Protein AF-A0AAD3E1B2-F1 (afdb_monomer_lite)

Organism: NCBI:txid47775

Foldseek 3Di:
DCAAPQPRDCPPVVQKDAACADPLGGGRHIHGQVSDVVRHPDDDPDGDHDPVRVVLVQLLFFPAFLAKDFAQDDPPDDDDDDPDPPDGTWMWTFTDGHPDFSLPTDTHTPVSLVVSCVVRVVSVVRVVVVVVVCVVVVPPVVVCVVVVCDDSNHGVVSNDDDD

Secondary structure (DSSP, 8-state):
--SBTTT----SGGGEEE---BTTB----EEETTTSSSPPSSPPSS----HHHHHHHHGGGEEEEEEEEEEPP---S------SPPPPPEEEEEEEETTS-GGG-EEEEHHHHHHHHTT-THHHHHHHHHHHHHTTTTTHHHHHHHTTSEETTEEGGGGS---

Radius of gyration: 20.24 Å; chains: 1; bounding box: 44×51×51 Å

Sequence (163 aa):
DTHCKLCASDEDAQKLLCCDGLPLFGCTAVYHMYCLDPPLSRLPPGDWFCPECAHRFKYQDIERVLDYRDVPADEGGSGREGEDAGPPPRREYYVKWKGESYLHCSWEPEEEMGKMHKMFPAIKAKIQRFWKLREGRQAEEREAEEAGEYIHGVHSSWLEVER

Structure (mmCIF, N/CA/C/O backbone):
data_AF-A0AAD3E1B2-F1
#
_entry.id   AF-A0AAD3E1B2-F1
#
loop_
_atom_site.group_PDB
_atom_site.id
_atom_site.type_symbol
_atom_site.label_atom_id
_atom_site.label_alt_id
_atom_site.label_comp_id
_atom_site.label_asym_id
_atom_site.label_entity_id
_atom_site.label_seq_id
_atom_site.pdbx_PDB_ins_code
_atom_site.Cartn_x
_atom_site.Cartn_y
_atom_site.Cartn_z
_atom_site.occupancy
_atom_site.B_iso_or_equiv
_atom_site.auth_seq_id
_atom_site.auth_comp_id
_atom_site.auth_asym_id
_atom_site.auth_atom_id
_atom_site.pdbx_PDB_model_num
ATOM 1 N N . ASP A 1 1 ? -13.379 11.964 13.829 1.00 60.38 1 ASP A N 1
ATOM 2 C CA . ASP A 1 1 ? -14.455 11.226 13.160 1.00 60.38 1 ASP A CA 1
ATOM 3 C C . ASP A 1 1 ? -14.497 9.853 13.802 1.00 60.38 1 ASP A C 1
ATOM 5 O O . ASP A 1 1 ? -13.471 9.188 13.810 1.00 60.38 1 ASP A O 1
ATOM 9 N N . THR A 1 2 ? -15.587 9.525 14.488 1.00 81.19 2 THR A N 1
ATOM 10 C CA . THR A 1 2 ? -15.752 8.281 15.267 1.00 81.19 2 THR A CA 1
ATOM 11 C C . THR A 1 2 ? -16.656 7.276 14.560 1.00 81.19 2 THR A C 1
ATOM 13 O O . THR A 1 2 ? -16.965 6.232 15.122 1.00 81.19 2 THR A O 1
ATOM 16 N N . HIS A 1 3 ? -17.080 7.583 13.334 1.00 93.06 3 HIS A N 1
ATOM 17 C CA . HIS A 1 3 ? -17.951 6.725 12.547 1.00 93.06 3 HIS A CA 1
ATOM 18 C C . HIS A 1 3 ? -17.142 5.639 11.847 1.00 93.06 3 HIS A C 1
ATOM 20 O O . HIS A 1 3 ? -16.021 5.862 11.375 1.00 93.06 3 HIS A O 1
ATOM 26 N N . CYS A 1 4 ? -17.739 4.459 11.740 1.00 94.44 4 CYS A N 1
ATOM 27 C CA . CYS A 1 4 ? -17.176 3.363 10.977 1.00 94.44 4 CYS A CA 1
ATOM 28 C C . CYS A 1 4 ? -17.014 3.754 9.501 1.00 94.44 4 CYS A C 1
ATOM 30 O O . CYS A 1 4 ? -17.962 4.195 8.855 1.00 94.44 4 CYS A O 1
ATOM 32 N N . LYS A 1 5 ? -15.827 3.530 8.931 1.00 93.94 5 LYS A N 1
ATOM 33 C CA . LYS A 1 5 ? -15.511 3.850 7.530 1.00 93.94 5 LYS A CA 1
ATOM 34 C C . LYS A 1 5 ? -16.332 3.075 6.499 1.00 93.94 5 LYS A C 1
ATOM 36 O O . LYS A 1 5 ? -16.398 3.512 5.357 1.00 93.94 5 LYS A O 1
ATOM 41 N N . LEU A 1 6 ? -16.932 1.948 6.884 1.00 93.81 6 LEU A N 1
ATOM 42 C CA . LEU A 1 6 ? -17.661 1.070 5.964 1.00 93.81 6 LEU A CA 1
ATOM 43 C C . LEU A 1 6 ? -19.174 1.304 5.985 1.00 93.81 6 LEU A C 1
ATOM 45 O O . LEU A 1 6 ? -19.789 1.347 4.926 1.00 93.81 6 LEU A O 1
ATOM 49 N N . CYS A 1 7 ? -19.778 1.480 7.164 1.00 94.88 7 CYS A N 1
ATOM 50 C CA . CYS A 1 7 ? -21.226 1.699 7.289 1.00 94.88 7 CYS A CA 1
ATOM 51 C C . CYS A 1 7 ? -21.610 3.149 7.620 1.00 94.88 7 CYS A C 1
ATOM 53 O O . CYS A 1 7 ? -22.796 3.457 7.678 1.00 94.88 7 CYS A O 1
ATOM 55 N N . ALA A 1 8 ? -20.627 4.027 7.853 1.00 93.44 8 ALA A N 1
ATOM 56 C CA . ALA A 1 8 ? -20.802 5.428 8.248 1.00 93.44 8 ALA A CA 1
ATOM 57 C C . ALA A 1 8 ? -21.616 5.653 9.542 1.00 93.44 8 ALA A C 1
ATOM 59 O O . ALA A 1 8 ? -22.010 6.780 9.826 1.00 93.44 8 ALA A O 1
ATOM 60 N N . SER A 1 9 ? -21.834 4.603 10.341 1.00 92.44 9 SER A N 1
ATOM 61 C CA . SER A 1 9 ? -22.539 4.652 11.628 1.00 92.44 9 SER A CA 1
ATOM 62 C C . SER A 1 9 ? -21.557 4.669 12.806 1.00 92.44 9 SER A C 1
ATOM 64 O O . SER A 1 9 ? -20.450 4.128 12.713 1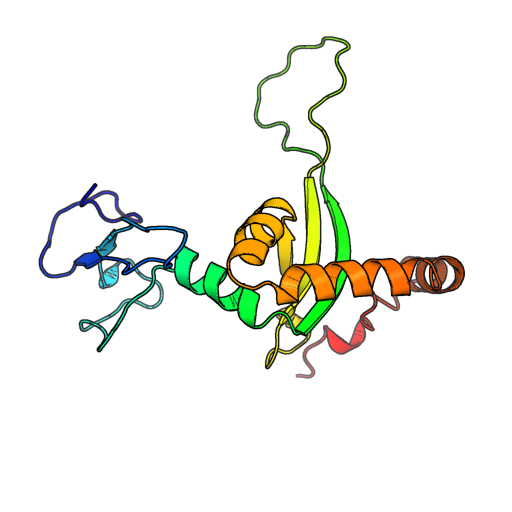.00 92.44 9 SER A O 1
ATOM 66 N N . ASP A 1 10 ? -21.963 5.282 13.915 1.00 90.19 10 ASP A N 1
ATOM 67 C CA . ASP A 1 10 ? -21.292 5.271 15.222 1.00 90.19 10 ASP A CA 1
ATOM 68 C C . ASP A 1 10 ? -22.043 4.430 16.277 1.00 90.19 10 ASP A C 1
ATOM 70 O O . ASP A 1 10 ? -21.639 4.383 17.442 1.00 90.19 10 ASP A O 1
ATOM 74 N N . GLU A 1 11 ? -23.106 3.722 15.874 1.00 91.50 11 GLU A N 1
ATOM 75 C CA . GLU A 1 11 ? -23.815 2.761 16.728 1.00 91.50 11 GLU A CA 1
ATOM 76 C C . GLU A 1 11 ? -22.867 1.658 17.226 1.00 91.50 11 GLU A C 1
ATOM 78 O O . GLU A 1 11 ? -21.852 1.376 16.601 1.00 91.50 11 GLU A O 1
ATOM 83 N N . ASP A 1 12 ? -23.174 0.983 18.340 1.00 91.00 12 ASP A N 1
ATOM 84 C CA . ASP A 1 12 ? -22.324 -0.101 18.866 1.00 91.00 12 ASP A CA 1
ATOM 85 C C . ASP A 1 12 ? -20.852 0.319 19.096 1.00 91.00 12 ASP A C 1
ATOM 87 O O . ASP A 1 12 ? -19.915 -0.427 18.797 1.00 91.00 12 ASP A O 1
ATOM 91 N N . ALA A 1 13 ? -20.636 1.509 19.669 1.00 88.81 13 ALA A N 1
ATOM 92 C CA . ALA A 1 13 ? -19.310 2.089 19.904 1.00 88.81 13 ALA A CA 1
ATOM 93 C C . ALA A 1 13 ? -18.322 1.151 20.631 1.00 88.81 13 ALA A C 1
ATOM 95 O O . ALA A 1 13 ? -17.119 1.192 20.387 1.00 88.81 13 ALA A O 1
ATOM 96 N N . GLN A 1 14 ? -18.818 0.249 21.481 1.00 88.50 14 GLN A N 1
ATOM 97 C CA . GLN A 1 14 ? -18.024 -0.777 22.169 1.00 88.50 14 GLN A CA 1
ATOM 98 C C . GLN A 1 14 ? -17.420 -1.849 21.240 1.00 88.50 14 GLN A C 1
ATOM 100 O O . GLN A 1 14 ? -16.555 -2.609 21.670 1.00 88.50 14 GLN A O 1
ATOM 105 N N . LYS A 1 15 ? -17.886 -1.944 19.989 1.00 90.62 15 LYS A N 1
ATOM 106 C CA . LYS A 1 15 ? -17.381 -2.851 18.942 1.00 90.62 15 LYS A CA 1
ATOM 107 C C . LYS A 1 15 ? -16.608 -2.105 17.848 1.00 90.62 15 LYS A C 1
ATOM 109 O O . LYS A 1 15 ? -16.389 -2.664 16.770 1.00 90.62 15 LYS A O 1
ATOM 114 N N . LEU A 1 16 ? -16.242 -0.847 18.087 1.00 92.25 16 LEU A N 1
ATOM 115 C CA . LEU A 1 16 ? -15.402 -0.075 17.181 1.00 92.25 16 LEU A CA 1
ATOM 116 C C . LEU A 1 16 ? -13.921 -0.372 17.426 1.00 92.25 16 LEU A C 1
ATOM 118 O O . LEU A 1 16 ? -13.457 -0.472 18.559 1.00 92.25 16 LEU A O 1
ATOM 122 N N . LEU A 1 17 ? -13.184 -0.486 16.328 1.00 93.00 17 LEU A N 1
ATOM 123 C CA . LEU A 1 17 ? -11.737 -0.581 16.267 1.00 93.00 17 LEU A CA 1
ATOM 124 C C . LEU A 1 17 ? -11.182 0.721 15.717 1.00 93.00 17 LEU A C 1
ATOM 126 O O . LEU A 1 17 ? -11.563 1.155 14.628 1.00 93.00 17 LEU A O 1
ATOM 130 N N . CYS A 1 18 ? -10.260 1.312 16.465 1.00 93.38 18 CYS A N 1
ATOM 131 C CA . CYS A 1 18 ? -9.477 2.454 16.027 1.00 93.38 18 CYS A CA 1
ATOM 132 C C . CYS A 1 18 ? -8.158 1.947 15.458 1.00 93.38 18 CYS A C 1
ATOM 134 O O . CYS A 1 18 ? -7.495 1.123 16.078 1.00 93.38 18 CYS A O 1
ATOM 136 N N . CYS A 1 19 ? -7.779 2.439 14.284 1.00 94.12 19 CYS A N 1
ATOM 137 C CA . CYS A 1 19 ? -6.466 2.159 13.726 1.00 94.12 19 CYS A CA 1
ATOM 138 C C . CYS A 1 19 ? -5.385 2.885 14.534 1.00 94.12 19 CYS A C 1
ATOM 140 O O . CYS A 1 19 ? -5.460 4.103 14.678 1.00 94.12 19 CYS A O 1
ATOM 142 N N . ASP A 1 20 ? -4.339 2.175 14.956 1.00 91.75 20 ASP A N 1
ATOM 143 C CA . ASP A 1 20 ? -3.192 2.783 15.654 1.00 91.75 20 ASP A CA 1
ATOM 144 C C . ASP A 1 20 ? -2.330 3.656 14.723 1.00 91.75 20 ASP A C 1
ATOM 146 O O . ASP A 1 20 ? -1.587 4.539 15.150 1.00 91.75 20 ASP A O 1
ATOM 150 N N . GLY A 1 21 ? -2.500 3.468 13.412 1.00 88.69 21 GLY A N 1
ATOM 151 C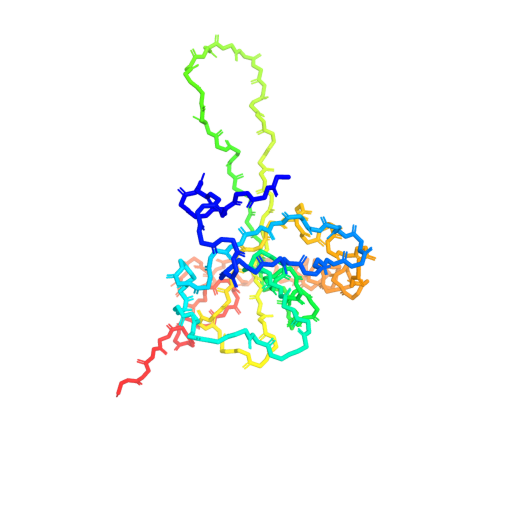 CA . GLY A 1 21 ? -1.898 4.297 12.374 1.00 88.69 21 GLY A CA 1
ATOM 152 C C . GLY A 1 21 ? -0.409 4.032 12.182 1.00 88.69 21 GLY A C 1
ATOM 153 O O . GLY A 1 21 ? 0.188 3.176 12.825 1.00 88.69 21 GLY A O 1
ATOM 154 N N . LEU A 1 22 ? 0.204 4.744 11.235 1.00 86.75 22 LEU A N 1
ATOM 155 C CA . LEU A 1 22 ? 1.643 4.641 10.999 1.00 86.75 22 LEU A CA 1
ATOM 156 C C . LEU A 1 22 ? 2.365 5.816 11.661 1.00 86.75 22 LEU A C 1
ATOM 158 O O . LEU A 1 22 ? 1.839 6.930 11.626 1.00 86.75 22 LEU A O 1
ATOM 162 N N . PRO A 1 23 ? 3.614 5.653 12.134 1.00 81.88 23 PRO A N 1
ATOM 163 C CA . PRO A 1 23 ? 4.351 6.733 12.798 1.00 81.88 23 PRO A CA 1
ATOM 164 C C . PRO A 1 23 ? 4.479 8.033 11.984 1.00 81.88 23 PRO A C 1
ATOM 166 O O . PRO A 1 23 ? 4.563 9.113 12.558 1.00 81.88 23 PRO A O 1
ATOM 169 N N . LEU A 1 24 ? 4.485 7.946 10.646 1.00 81.94 24 LEU A N 1
ATOM 170 C CA . LEU A 1 24 ? 4.554 9.113 9.746 1.00 81.94 24 LEU A CA 1
ATOM 171 C C . LEU A 1 24 ? 3.211 9.478 9.101 1.00 81.94 24 LEU A C 1
ATOM 173 O O . LEU A 1 24 ? 3.113 10.502 8.429 1.00 81.94 24 LEU A O 1
ATOM 177 N N . PHE A 1 25 ? 2.196 8.633 9.261 1.00 79.00 25 PHE A N 1
ATOM 178 C CA . PHE A 1 25 ? 0.869 8.830 8.697 1.00 79.00 25 PHE A CA 1
ATOM 179 C C . PHE A 1 25 ? -0.135 8.433 9.773 1.00 79.00 25 PHE A C 1
ATOM 181 O O . PHE A 1 25 ? -0.589 7.287 9.832 1.00 79.00 25 PHE A O 1
ATOM 188 N N . GLY A 1 26 ? -0.417 9.381 10.671 1.00 84.69 26 GLY A N 1
ATOM 189 C CA . GLY A 1 26 ? -1.458 9.206 11.673 1.00 84.69 26 GLY A CA 1
ATOM 190 C C . GLY A 1 26 ? -2.754 8.799 10.978 1.00 84.69 26 GLY A C 1
ATOM 191 O O . GLY A 1 26 ? -3.133 9.388 9.965 1.00 84.69 26 GLY A O 1
ATOM 192 N N . CYS A 1 27 ? -3.402 7.759 11.489 1.00 91.44 27 CYS A N 1
ATOM 193 C CA . CYS A 1 27 ? -4.659 7.271 10.950 1.00 91.44 27 CYS A CA 1
ATOM 194 C C . CYS A 1 27 ? -5.720 7.420 12.027 1.00 91.44 27 CYS A C 1
ATOM 196 O O . CYS A 1 27 ? -5.523 7.009 13.161 1.00 91.44 27 CYS A O 1
ATOM 198 N N . THR A 1 28 ? -6.839 8.032 11.667 1.00 91.31 28 THR A N 1
ATOM 199 C CA . THR A 1 28 ? -8.001 8.194 12.549 1.00 91.31 28 THR A CA 1
ATOM 200 C C . THR A 1 28 ? -9.156 7.317 12.087 1.00 91.31 28 THR A C 1
ATOM 202 O O . THR A 1 28 ? -10.307 7.566 12.433 1.00 91.31 28 THR A O 1
ATOM 205 N N . ALA A 1 29 ? -8.866 6.324 11.242 1.00 93.38 29 ALA A N 1
ATOM 206 C CA . ALA A 1 29 ? -9.883 5.459 10.691 1.00 93.38 29 ALA A CA 1
ATOM 207 C C . ALA A 1 29 ? -10.435 4.531 11.775 1.00 93.38 29 ALA A C 1
ATOM 209 O O . ALA A 1 29 ? -9.686 3.931 12.551 1.00 93.38 29 ALA A O 1
ATOM 210 N N . VAL A 1 30 ? -11.757 4.421 11.781 1.00 94.38 30 VAL A N 1
ATOM 211 C CA . VAL A 1 30 ? -12.525 3.642 12.741 1.00 94.38 30 VAL A CA 1
ATOM 212 C C . VAL A 1 30 ? -13.383 2.646 11.969 1.00 94.38 30 VAL A C 1
ATOM 214 O O . VAL A 1 30 ? -13.893 2.968 10.896 1.00 94.38 30 VAL A O 1
ATOM 217 N N . TYR A 1 31 ? -13.512 1.426 12.480 1.00 95.38 31 TYR A N 1
ATOM 218 C CA . TYR A 1 31 ? -14.256 0.344 11.838 1.00 95.38 31 TYR A CA 1
ATOM 219 C C . TYR A 1 31 ? -15.030 -0.452 12.879 1.00 95.38 31 TYR A C 1
ATOM 221 O O . TYR A 1 31 ? -14.493 -0.760 13.937 1.00 95.38 31 TYR A O 1
ATOM 229 N N . HIS A 1 32 ? -16.257 -0.872 12.579 1.00 95.56 32 HIS A N 1
ATOM 230 C CA . HIS A 1 32 ? -16.872 -1.945 13.357 1.00 95.56 32 HIS A CA 1
ATOM 231 C C . HIS A 1 32 ? -16.154 -3.254 13.087 1.00 95.56 32 HIS A C 1
ATOM 233 O O . HIS A 1 32 ? -15.899 -3.604 11.935 1.00 95.56 32 HIS A O 1
ATOM 239 N N . MET A 1 33 ? -15.935 -4.032 14.142 1.00 94.06 33 MET A N 1
ATOM 240 C CA . MET A 1 33 ? -15.361 -5.375 14.044 1.00 94.06 33 MET A CA 1
ATOM 241 C C . MET A 1 33 ? -16.100 -6.271 13.041 1.00 94.06 33 MET A C 1
ATOM 243 O O . MET A 1 33 ? -15.470 -7.027 12.310 1.00 94.06 33 MET A O 1
ATOM 247 N N . TYR A 1 34 ? -17.429 -6.164 12.982 1.00 95.19 34 TYR A N 1
ATOM 248 C CA . TYR A 1 34 ? -18.280 -6.975 12.110 1.00 95.19 34 TYR A CA 1
ATOM 249 C C . TYR A 1 34 ? -18.432 -6.419 10.687 1.00 95.19 34 TYR A C 1
ATOM 251 O O . TYR A 1 34 ? -18.968 -7.115 9.832 1.00 95.19 34 TYR A O 1
ATOM 259 N N . CYS A 1 35 ? -18.002 -5.179 10.429 1.00 94.88 35 CYS A N 1
ATOM 260 C CA . CYS A 1 35 ? -18.007 -4.620 9.076 1.00 94.88 35 CYS A CA 1
ATOM 261 C C . CYS A 1 35 ? -16.756 -5.012 8.282 1.00 94.88 35 CYS A C 1
ATOM 263 O O . CYS A 1 35 ? -16.752 -4.864 7.066 1.00 94.88 35 CYS A O 1
ATOM 265 N N . LEU A 1 36 ? -15.697 -5.468 8.956 1.00 93.25 36 LEU A N 1
ATOM 266 C CA . LEU A 1 36 ? -14.474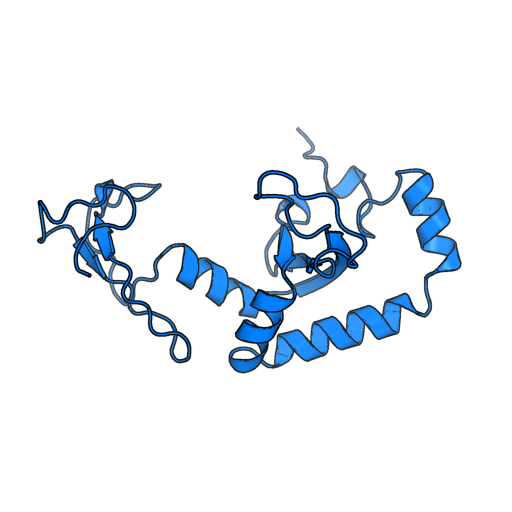 -5.938 8.312 1.00 93.25 36 LEU A CA 1
ATOM 267 C C . LEU A 1 36 ? -14.716 -7.243 7.542 1.00 93.25 36 LEU A C 1
ATOM 269 O O . LEU A 1 36 ? -15.626 -8.004 7.868 1.00 93.25 36 LEU A O 1
ATOM 273 N N . ASP A 1 37 ? -13.855 -7.511 6.562 1.00 90.69 37 ASP A N 1
ATOM 274 C CA . ASP A 1 37 ? -13.814 -8.776 5.833 1.00 90.69 37 ASP A CA 1
ATOM 275 C C . ASP A 1 37 ? -12.418 -9.417 5.977 1.00 90.69 37 ASP A C 1
ATOM 277 O O . ASP A 1 37 ? -11.438 -8.852 5.482 1.00 90.69 37 ASP A O 1
ATOM 281 N N . PRO A 1 38 ? -12.284 -10.548 6.693 1.00 92.44 38 PRO A N 1
ATOM 282 C CA . PRO A 1 38 ? -13.337 -11.246 7.433 1.00 92.44 38 PRO A CA 1
ATOM 283 C C . PRO A 1 38 ? -13.780 -10.485 8.703 1.00 92.44 38 PRO A C 1
ATOM 285 O O . PRO A 1 38 ? -12.976 -9.768 9.311 1.00 92.44 38 PRO A O 1
ATOM 288 N N . PRO A 1 39 ? -15.032 -10.675 9.165 1.00 93.88 39 PRO A N 1
ATOM 289 C CA . PRO A 1 39 ? -15.527 -10.019 10.368 1.00 93.88 39 PRO A CA 1
ATOM 290 C C . PRO A 1 39 ? -14.841 -10.567 11.622 1.00 93.88 39 PRO A C 1
ATOM 292 O O . PRO A 1 39 ? -14.637 -11.773 11.784 1.00 93.88 39 PRO A O 1
ATOM 295 N N . LEU A 1 40 ? -14.523 -9.673 12.554 1.00 92.25 40 LEU A N 1
ATOM 296 C CA . LEU A 1 40 ? -13.880 -10.009 13.819 1.00 92.25 40 LEU A CA 1
ATOM 297 C C . LEU A 1 40 ? -14.923 -10.244 14.915 1.00 92.25 40 LEU A C 1
ATOM 299 O O . LEU A 1 40 ? -15.823 -9.438 15.141 1.00 92.25 40 LEU A O 1
ATOM 303 N N . SER A 1 41 ? -14.773 -11.347 15.647 1.00 89.12 41 SER A N 1
ATOM 304 C CA . SER A 1 41 ? -15.651 -11.704 16.771 1.00 89.12 41 SER A CA 1
ATOM 305 C C . SER A 1 41 ? -15.170 -11.165 18.122 1.00 89.12 41 SER A C 1
ATOM 307 O O . SER A 1 41 ? -15.955 -11.072 19.064 1.00 89.12 41 SER A O 1
ATOM 309 N N . ARG A 1 42 ? -13.887 -10.804 18.232 1.00 88.50 42 ARG A N 1
ATOM 310 C CA . ARG A 1 42 ? -13.256 -10.254 19.442 1.00 88.50 42 ARG A CA 1
ATOM 311 C C . ARG A 1 42 ? -12.213 -9.201 19.082 1.00 88.50 42 ARG A C 1
ATOM 313 O O . ARG A 1 42 ? -11.670 -9.241 17.979 1.00 88.50 42 ARG A O 1
ATOM 320 N N . LEU A 1 43 ? -11.929 -8.297 20.019 1.00 87.44 43 LEU A N 1
ATOM 321 C CA . LEU A 1 43 ? -10.853 -7.323 19.857 1.00 87.44 43 LEU A CA 1
ATOM 322 C C . LEU A 1 43 ? -9.519 -8.059 19.619 1.00 87.44 43 LEU A C 1
ATOM 324 O O . LEU A 1 43 ? -9.221 -9.017 20.347 1.00 87.44 43 LEU A O 1
ATOM 328 N N . PRO A 1 44 ? -8.740 -7.664 18.598 1.00 88.75 44 PRO A N 1
ATOM 329 C CA . PRO A 1 44 ? -7.423 -8.232 18.361 1.00 88.75 44 PRO A CA 1
ATOM 330 C C . PRO A 1 44 ? -6.475 -7.857 19.515 1.00 88.75 44 PRO A C 1
ATOM 332 O O . PRO A 1 44 ? -6.580 -6.761 20.064 1.00 88.75 44 PRO A O 1
ATOM 335 N N . PRO A 1 45 ? -5.572 -8.762 19.931 1.00 87.94 45 PRO A N 1
ATOM 336 C CA . PRO A 1 45 ? -4.548 -8.429 20.911 1.00 87.94 45 PRO A CA 1
ATOM 337 C C . PRO A 1 45 ? -3.441 -7.576 20.272 1.00 87.94 45 PRO A C 1
ATOM 339 O O . PRO A 1 45 ? -2.957 -7.916 19.194 1.00 87.94 45 PRO A O 1
ATOM 342 N N . GLY A 1 46 ? -2.986 -6.540 20.979 1.00 89.62 46 GLY A N 1
ATOM 343 C CA . GLY A 1 46 ? -1.931 -5.638 20.504 1.00 89.62 46 GLY A CA 1
ATOM 344 C C . GLY A 1 46 ? -2.442 -4.585 19.521 1.00 89.62 46 GLY A C 1
ATOM 345 O O . GLY A 1 46 ? -3.636 -4.288 19.504 1.00 89.62 46 GLY A O 1
ATOM 346 N N . ASP A 1 47 ? -1.522 -4.032 18.732 1.00 90.94 47 ASP A N 1
ATOM 347 C CA . ASP A 1 47 ? -1.828 -2.974 17.769 1.00 90.94 47 ASP A CA 1
ATOM 348 C C . ASP A 1 47 ? -2.681 -3.513 16.614 1.00 90.94 47 ASP A C 1
ATOM 350 O O . ASP A 1 47 ? -2.437 -4.603 16.078 1.00 90.94 47 ASP A O 1
ATOM 354 N N . TRP A 1 48 ? -3.665 -2.724 16.196 1.00 92.56 48 TRP A N 1
ATOM 355 C CA . TRP A 1 48 ? -4.500 -3.006 15.041 1.00 92.56 48 TRP A CA 1
ATOM 356 C C . TRP A 1 48 ? -4.384 -1.901 13.995 1.00 92.56 48 TRP A C 1
ATOM 358 O O . TRP A 1 48 ? -4.517 -0.706 14.263 1.00 92.56 48 TRP A O 1
ATOM 368 N N . PHE A 1 49 ? -4.200 -2.324 12.748 1.00 93.19 49 PHE A N 1
ATOM 369 C CA . PHE A 1 49 ? -4.101 -1.430 11.606 1.00 93.19 49 PHE A CA 1
ATOM 370 C C . PHE A 1 49 ? -5.275 -1.667 10.668 1.00 93.19 49 PHE A C 1
ATOM 372 O O . PHE A 1 49 ? -5.585 -2.806 10.317 1.00 93.19 49 PHE A O 1
ATOM 379 N N . CYS A 1 50 ? -5.909 -0.582 10.223 1.00 93.56 50 CYS A N 1
ATOM 380 C CA . CYS A 1 50 ? -6.942 -0.671 9.201 1.00 93.56 50 CYS A CA 1
ATOM 381 C C . CYS A 1 50 ? -6.375 -1.236 7.885 1.00 93.56 50 CYS A C 1
ATOM 383 O O . CYS A 1 50 ? -5.157 -1.174 7.679 1.00 93.56 50 CYS A O 1
ATOM 385 N N . PRO A 1 51 ? -7.228 -1.721 6.961 1.00 91.12 51 PRO A N 1
ATOM 386 C CA . PRO A 1 51 ? -6.773 -2.293 5.692 1.00 91.12 51 PRO A CA 1
ATOM 387 C C . PRO A 1 51 ? -5.807 -1.386 4.916 1.00 91.12 51 PRO A C 1
ATOM 389 O O . PRO A 1 51 ? -4.810 -1.863 4.382 1.00 91.12 51 PRO A O 1
ATOM 392 N N . GLU A 1 52 ? -6.033 -0.068 4.929 1.00 91.31 52 GLU A N 1
ATOM 393 C CA . GLU A 1 52 ? -5.136 0.905 4.294 1.00 91.31 52 GLU A CA 1
ATOM 394 C C . GLU A 1 52 ? -3.754 0.972 4.964 1.00 91.31 52 GLU A C 1
ATOM 396 O O . GLU A 1 52 ? -2.727 0.970 4.285 1.00 91.31 52 GLU A O 1
ATOM 401 N N . CYS A 1 53 ? -3.698 1.030 6.299 1.00 92.94 53 CYS A N 1
ATOM 402 C CA . CYS A 1 53 ? -2.433 1.063 7.034 1.00 92.94 53 CYS A CA 1
ATOM 403 C C . CYS A 1 53 ? -1.688 -0.271 6.935 1.00 92.94 53 CYS A C 1
ATOM 405 O O . CYS A 1 53 ? -0.473 -0.265 6.745 1.00 92.94 53 CYS A O 1
ATOM 407 N N . ALA A 1 54 ? -2.402 -1.396 6.995 1.00 91.19 54 ALA A N 1
ATOM 408 C CA . ALA A 1 54 ? -1.836 -2.722 6.776 1.00 91.19 54 ALA A CA 1
ATOM 409 C C . ALA A 1 54 ? -1.246 -2.850 5.360 1.00 91.19 54 ALA A C 1
ATOM 411 O O . ALA A 1 54 ? -0.109 -3.295 5.202 1.00 91.19 54 ALA A O 1
ATOM 412 N N . HIS A 1 55 ? -1.963 -2.372 4.338 1.00 90.81 55 HIS A N 1
ATOM 413 C CA . HIS A 1 55 ? -1.458 -2.328 2.966 1.00 90.81 55 HIS A CA 1
ATOM 414 C C . HIS A 1 55 ? -0.203 -1.455 2.843 1.00 90.81 55 HIS A C 1
ATOM 416 O O . HIS A 1 55 ? 0.799 -1.874 2.272 1.00 90.81 55 HIS A O 1
ATOM 422 N N . ARG A 1 56 ? -0.202 -0.261 3.443 1.00 91.81 56 ARG A N 1
ATOM 423 C CA . ARG A 1 56 ? 0.973 0.625 3.449 1.00 91.81 56 ARG A CA 1
ATOM 424 C C . ARG A 1 56 ? 2.179 0.015 4.163 1.00 91.81 56 ARG A C 1
ATOM 426 O O . ARG A 1 56 ? 3.304 0.185 3.699 1.00 91.81 56 ARG A O 1
ATOM 433 N N . PHE A 1 57 ? 1.974 -0.744 5.238 1.00 90.69 57 PHE A N 1
ATOM 434 C CA . PHE A 1 57 ? 3.057 -1.497 5.875 1.00 90.69 57 PHE A CA 1
ATOM 435 C C . PHE A 1 57 ? 3.663 -2.556 4.952 1.00 90.69 57 PHE A C 1
ATOM 437 O O . PHE A 1 57 ? 4.867 -2.793 5.035 1.00 90.69 57 PHE A O 1
ATOM 444 N N . LYS A 1 58 ? 2.886 -3.141 4.031 1.00 91.50 58 LYS A N 1
ATOM 445 C CA . LYS A 1 58 ? 3.376 -4.124 3.049 1.00 91.50 58 LYS A CA 1
ATOM 446 C C . LYS A 1 58 ? 4.508 -3.577 2.173 1.00 91.50 58 LYS A C 1
ATOM 448 O O . LYS A 1 58 ? 5.336 -4.340 1.687 1.00 91.50 58 LYS A O 1
ATOM 453 N N . TYR A 1 59 ? 4.623 -2.255 2.012 1.00 93.62 59 TYR A N 1
ATOM 454 C CA . TYR A 1 59 ? 5.701 -1.628 1.235 1.00 93.62 59 TYR A CA 1
ATOM 455 C C . TYR A 1 59 ? 7.109 -1.894 1.800 1.00 93.62 59 TYR A C 1
ATOM 457 O O . TYR A 1 59 ? 8.099 -1.794 1.066 1.00 93.62 59 TYR A O 1
ATOM 465 N N . GLN A 1 60 ? 7.229 -2.288 3.071 1.00 93.38 60 GLN A N 1
ATOM 466 C CA . GLN A 1 60 ? 8.497 -2.775 3.622 1.00 93.38 60 GLN A CA 1
ATOM 467 C C . GLN A 1 60 ? 8.953 -4.085 2.946 1.00 93.38 60 GLN A C 1
ATOM 469 O O . GLN A 1 60 ? 10.152 -4.295 2.729 1.00 93.38 60 GLN A O 1
ATOM 474 N N . ASP A 1 61 ? 7.990 -4.904 2.518 1.00 95.31 61 ASP A N 1
ATOM 475 C CA . ASP A 1 61 ? 8.158 -6.246 1.962 1.00 95.31 61 ASP A CA 1
ATOM 476 C C . ASP A 1 61 ? 8.218 -6.266 0.434 1.00 95.31 61 ASP A C 1
ATOM 478 O O . ASP A 1 61 ? 8.132 -7.323 -0.181 1.00 95.31 61 ASP A O 1
ATOM 482 N N . ILE A 1 62 ? 8.420 -5.121 -0.220 1.00 96.31 62 ILE A N 1
ATOM 483 C CA . ILE A 1 62 ? 8.706 -5.095 -1.661 1.00 96.31 62 ILE A CA 1
ATOM 484 C C . ILE A 1 62 ? 9.951 -5.951 -1.919 1.00 96.31 62 ILE A C 1
ATOM 486 O O . ILE A 1 62 ? 11.040 -5.622 -1.463 1.00 96.31 62 ILE A O 1
ATOM 490 N N . GLU A 1 63 ? 9.851 -7.035 -2.668 1.00 95.81 63 GLU A N 1
ATOM 491 C CA . GLU A 1 63 ? 11.020 -7.831 -3.034 1.00 95.81 63 GLU A CA 1
ATOM 492 C C . GLU A 1 63 ? 11.726 -7.202 -4.236 1.00 95.81 63 GLU A C 1
ATOM 494 O O . GLU A 1 63 ? 12.944 -6.995 -4.227 1.00 95.81 63 GLU A O 1
ATOM 499 N N . ARG A 1 64 ? 10.947 -6.859 -5.268 1.00 94.94 64 ARG A N 1
ATOM 500 C CA . ARG A 1 64 ? 11.450 -6.346 -6.544 1.00 94.94 64 ARG A CA 1
ATOM 501 C C . ARG A 1 64 ? 10.388 -5.511 -7.259 1.00 94.94 64 ARG A C 1
ATOM 503 O O . ARG A 1 64 ? 9.211 -5.843 -7.208 1.00 94.94 64 ARG A O 1
ATOM 510 N N . VAL A 1 65 ? 10.825 -4.466 -7.961 1.00 95.56 65 VAL A N 1
ATOM 511 C CA . VAL A 1 65 ? 10.018 -3.786 -8.986 1.00 95.56 65 VAL A CA 1
ATOM 512 C C . VAL A 1 65 ? 10.263 -4.500 -10.312 1.00 95.56 65 VAL A C 1
ATOM 514 O O . VAL A 1 65 ? 11.418 -4.636 -10.724 1.00 95.56 65 VAL A O 1
ATOM 517 N N . LEU A 1 66 ? 9.196 -5.022 -10.906 1.00 92.56 66 LEU A N 1
ATOM 518 C CA . LEU A 1 66 ? 9.220 -5.859 -12.103 1.00 92.56 66 LEU A CA 1
ATOM 519 C C . LEU A 1 66 ? 9.016 -5.036 -13.372 1.00 92.56 66 LEU A C 1
ATOM 521 O O . LEU A 1 66 ? 9.754 -5.227 -14.331 1.00 92.56 66 LEU A O 1
ATOM 525 N N . ASP A 1 67 ? 8.073 -4.096 -13.342 1.00 92.19 67 ASP A N 1
ATOM 526 C CA . ASP A 1 67 ? 7.689 -3.290 -14.501 1.00 92.19 67 ASP A CA 1
ATOM 527 C C . ASP A 1 67 ? 7.126 -1.922 -14.070 1.00 92.19 67 ASP A C 1
ATOM 529 O O . ASP A 1 67 ? 6.969 -1.656 -12.873 1.00 92.19 67 ASP A O 1
ATOM 533 N N . TYR A 1 68 ? 6.842 -1.045 -15.030 1.00 93.06 68 TYR A N 1
ATOM 534 C CA . TYR A 1 68 ? 6.109 0.201 -14.834 1.00 93.06 68 TYR A CA 1
ATOM 535 C C . TYR A 1 68 ? 5.112 0.426 -15.974 1.00 93.06 68 TYR A C 1
ATOM 537 O O . TYR A 1 68 ? 5.327 -0.012 -17.102 1.00 93.06 68 TYR A O 1
ATOM 545 N N . ARG A 1 69 ? 4.047 1.170 -15.686 1.00 90.88 69 ARG A N 1
ATOM 546 C CA . ARG A 1 69 ? 3.117 1.690 -16.690 1.00 90.88 69 ARG A CA 1
ATOM 547 C C . ARG A 1 69 ? 2.781 3.140 -16.381 1.00 90.88 69 ARG A C 1
ATOM 549 O O . ARG A 1 69 ? 2.708 3.523 -15.214 1.00 90.88 69 ARG A O 1
ATOM 556 N N . ASP A 1 70 ? 2.560 3.929 -17.422 1.00 91.94 70 ASP A N 1
ATOM 557 C CA . ASP A 1 70 ? 2.000 5.270 -17.295 1.00 91.94 70 ASP A CA 1
ATOM 558 C C . ASP A 1 70 ? 0.495 5.167 -17.604 1.00 91.94 70 ASP A C 1
ATOM 560 O O . ASP A 1 70 ? 0.093 4.860 -18.726 1.00 91.94 70 ASP A O 1
ATOM 564 N N . VAL A 1 71 ? -0.340 5.342 -16.580 1.00 88.69 71 VAL A N 1
ATOM 565 C CA . VAL A 1 71 ? -1.803 5.283 -16.671 1.00 88.69 71 VAL A CA 1
ATOM 566 C C . VAL A 1 71 ? -2.325 6.694 -16.955 1.00 88.69 71 VAL A C 1
ATOM 568 O O . VAL A 1 71 ? -1.922 7.633 -16.260 1.00 88.69 71 VAL A O 1
ATOM 571 N N . PRO A 1 72 ? -3.217 6.890 -17.943 1.00 86.31 72 PRO A N 1
ATOM 572 C CA . PRO A 1 72 ? -3.880 8.175 -18.140 1.00 86.31 72 PRO A CA 1
ATOM 573 C C . PRO A 1 72 ? -4.548 8.633 -16.839 1.00 86.31 72 PRO A C 1
ATOM 575 O O . PRO A 1 72 ? -5.174 7.833 -16.143 1.00 86.31 72 PRO A O 1
ATOM 578 N N . ALA A 1 73 ? -4.394 9.906 -16.479 1.00 78.94 73 ALA A N 1
ATOM 579 C CA . ALA A 1 73 ? -5.120 10.454 -15.342 1.00 78.94 73 ALA A CA 1
ATOM 580 C C . ALA A 1 73 ? -6.628 10.412 -15.655 1.00 78.94 73 ALA A C 1
ATOM 582 O O . ALA A 1 73 ? -7.046 10.907 -16.695 1.00 78.94 73 ALA A O 1
ATOM 583 N N . ASP A 1 74 ? -7.408 9.767 -14.783 1.00 73.31 74 ASP A N 1
ATOM 584 C CA . ASP A 1 74 ? -8.851 9.535 -14.942 1.00 73.31 74 ASP A CA 1
ATOM 585 C C . ASP A 1 74 ? -9.618 10.783 -15.431 1.00 73.31 74 ASP A C 1
ATOM 587 O O . ASP A 1 74 ? -9.570 11.841 -14.795 1.00 73.31 74 ASP A O 1
ATOM 591 N N . GLU A 1 75 ? -10.364 10.638 -16.533 1.00 56.66 75 GLU A N 1
ATOM 592 C CA . GLU A 1 75 ? -11.313 11.623 -17.071 1.00 56.66 75 GLU A CA 1
ATOM 593 C C . GLU A 1 75 ? -12.638 11.624 -16.276 1.00 56.66 75 GLU A C 1
ATOM 595 O O . GLU A 1 75 ? -13.739 11.542 -16.821 1.00 56.66 75 GLU A O 1
ATOM 600 N N . GLY A 1 76 ? -12.557 11.749 -14.952 1.00 56.22 76 GLY A N 1
ATOM 601 C CA . GLY A 1 76 ? -13.708 11.804 -14.045 1.00 56.22 76 GLY A CA 1
ATOM 602 C C . GLY A 1 76 ? -14.455 13.149 -14.032 1.00 56.22 76 GLY A C 1
ATOM 603 O O . GLY A 1 76 ? -14.905 13.588 -12.973 1.00 56.22 76 GLY A O 1
ATOM 604 N N . GLY A 1 77 ? -14.583 13.842 -15.170 1.00 46.62 77 GLY A N 1
ATOM 605 C CA . GLY A 1 77 ? -15.204 15.168 -15.244 1.00 46.62 77 GLY A CA 1
ATOM 606 C C . GLY A 1 77 ? -15.767 15.517 -16.621 1.00 46.62 77 GLY A C 1
ATOM 607 O O . GLY A 1 77 ? -15.022 15.683 -17.576 1.00 46.62 77 GLY A O 1
ATOM 608 N N . SER A 1 78 ? -17.096 15.674 -16.680 1.00 49.00 78 SER A N 1
ATOM 609 C CA . SER A 1 78 ? -17.892 16.259 -17.773 1.00 49.00 78 SER A CA 1
ATOM 610 C C . SER A 1 78 ? -17.108 17.239 -18.655 1.00 49.00 78 SER A C 1
ATOM 612 O O . SER A 1 78 ? -16.668 18.286 -18.178 1.00 49.00 78 SER A O 1
ATOM 614 N N . GLY A 1 79 ? -17.038 16.917 -19.948 1.00 50.50 79 GLY A N 1
ATOM 615 C CA . GLY A 1 79 ? -16.267 17.622 -20.963 1.00 50.50 79 GLY A CA 1
ATOM 616 C C . GLY A 1 79 ? -16.347 19.149 -20.920 1.00 50.50 79 GLY A C 1
ATOM 617 O O . GLY A 1 79 ? -17.417 19.758 -20.827 1.00 50.50 79 GLY A O 1
ATOM 618 N N . ARG A 1 80 ? -15.172 19.757 -21.066 1.00 54.16 80 ARG A N 1
ATOM 619 C CA . ARG A 1 80 ? -14.993 21.082 -21.649 1.00 54.16 80 ARG A CA 1
ATOM 620 C C . ARG A 1 80 ? -13.873 20.965 -22.667 1.00 54.16 80 ARG A C 1
ATOM 622 O O . ARG A 1 80 ? -12.730 20.730 -22.298 1.00 54.16 80 ARG A O 1
ATOM 629 N N . GLU A 1 81 ? -14.234 21.088 -23.938 1.00 49.31 81 GLU A N 1
ATOM 630 C CA . GLU A 1 81 ? -13.281 21.174 -25.036 1.00 49.31 81 GLU A CA 1
ATOM 631 C C . GLU A 1 81 ? -12.513 22.492 -24.911 1.00 49.31 81 GLU A C 1
ATOM 633 O O . GLU A 1 81 ? -13.088 23.582 -24.944 1.00 49.31 81 GLU A O 1
ATOM 638 N N . GLY A 1 82 ? -11.206 22.372 -24.723 1.00 56.56 82 GLY A N 1
ATOM 639 C CA . GLY A 1 82 ? -10.252 23.465 -24.748 1.00 56.56 82 GLY A CA 1
ATOM 640 C C . GLY A 1 82 ? -8.858 22.872 -24.881 1.00 56.56 82 GLY A C 1
ATOM 641 O O . GLY A 1 82 ? -8.535 21.906 -24.197 1.00 56.56 82 GLY A O 1
ATOM 642 N N . GLU A 1 83 ? -8.065 23.415 -25.799 1.00 59.81 83 GLU A N 1
ATOM 643 C CA . GLU A 1 83 ? -6.661 23.063 -26.009 1.00 59.81 83 GLU A CA 1
ATOM 644 C C . GLU A 1 83 ? -5.841 23.443 -24.765 1.00 59.81 83 GLU A C 1
ATOM 646 O O . GLU A 1 83 ? -5.270 24.526 -24.678 1.00 59.81 83 GLU A O 1
ATOM 651 N N . ASP A 1 84 ? -5.814 22.555 -23.780 1.00 61.06 84 ASP A N 1
ATOM 652 C CA . ASP A 1 84 ? -4.890 22.574 -22.653 1.00 61.06 84 ASP A CA 1
ATOM 653 C C . ASP A 1 84 ? -4.478 21.122 -22.417 1.00 61.06 84 ASP A C 1
ATOM 655 O O . ASP A 1 84 ? -5.326 20.226 -22.382 1.00 61.06 84 ASP A O 1
ATOM 659 N N . ALA A 1 85 ? -3.172 20.859 -22.377 1.00 64.69 85 ALA A N 1
ATOM 660 C CA . ALA A 1 85 ? -2.656 19.509 -22.201 1.00 64.69 85 ALA A CA 1
ATOM 661 C C . ALA A 1 85 ? -3.276 18.915 -20.928 1.00 64.69 85 ALA A C 1
ATOM 663 O O . ALA A 1 85 ? -3.087 19.461 -19.842 1.00 64.69 85 ALA A O 1
ATOM 664 N N . GLY A 1 86 ? -4.044 17.831 -21.079 1.00 65.81 86 GLY A N 1
ATOM 665 C CA . GLY A 1 86 ? -4.704 17.159 -19.964 1.00 65.81 86 GLY A CA 1
ATOM 666 C C . GLY A 1 86 ? -3.732 16.809 -18.827 1.00 65.81 86 GLY A C 1
ATOM 667 O O . GLY A 1 86 ? -2.509 16.866 -19.004 1.00 65.81 86 GLY A O 1
ATOM 668 N N . PRO A 1 87 ? -4.250 16.447 -17.640 1.00 77.00 87 PRO A N 1
ATOM 669 C CA . PRO A 1 87 ? -3.410 16.127 -16.493 1.00 77.00 87 PRO A CA 1
ATOM 670 C C . PRO A 1 87 ? -2.330 15.097 -16.865 1.00 77.00 87 PRO A C 1
ATOM 672 O O . PRO A 1 87 ? -2.611 14.157 -17.616 1.00 77.00 87 PRO A O 1
ATOM 675 N N . PRO A 1 88 ? -1.092 15.257 -16.358 1.00 81.56 88 PRO A N 1
ATOM 676 C CA . PRO A 1 88 ? -0.019 14.330 -16.678 1.00 81.56 88 PRO A CA 1
ATOM 677 C C . PRO A 1 88 ? -0.404 12.907 -16.246 1.00 81.56 88 PRO A C 1
ATOM 679 O O . PRO A 1 88 ? -1.077 12.739 -15.221 1.00 81.56 88 PRO A O 1
ATOM 682 N N . PRO A 1 89 ? 0.019 11.878 -16.999 1.00 87.50 89 PRO A N 1
ATOM 683 C CA . PRO A 1 89 ? -0.269 10.496 -16.649 1.00 87.50 89 PRO A CA 1
ATOM 684 C C . PRO A 1 89 ? 0.339 10.143 -15.288 1.00 87.50 89 PRO A C 1
ATOM 686 O O . PRO A 1 89 ? 1.392 10.655 -14.897 1.00 87.50 89 PRO A O 1
ATOM 689 N N . ARG A 1 90 ? -0.328 9.242 -14.567 1.00 91.19 90 ARG A N 1
ATOM 690 C CA . ARG A 1 90 ? 0.148 8.709 -13.290 1.00 91.19 90 ARG A CA 1
ATOM 691 C C . ARG A 1 90 ? 0.976 7.460 -13.538 1.00 91.19 90 ARG A C 1
ATOM 693 O O . ARG A 1 90 ? 0.531 6.545 -14.223 1.00 91.19 90 ARG A O 1
ATOM 700 N N . ARG A 1 91 ? 2.164 7.396 -12.945 1.00 93.44 91 ARG A N 1
ATOM 701 C CA . ARG A 1 91 ? 3.021 6.213 -13.033 1.00 93.44 91 ARG A CA 1
ATOM 702 C C . ARG A 1 91 ? 2.673 5.191 -11.960 1.00 93.44 91 ARG A C 1
ATOM 704 O O . ARG A 1 91 ? 2.559 5.536 -10.785 1.00 93.44 91 ARG A O 1
ATOM 711 N N . GLU A 1 92 ? 2.597 3.927 -12.355 1.00 95.69 92 GLU A N 1
ATOM 712 C CA . GLU A 1 92 ? 2.459 2.778 -11.459 1.00 95.69 92 GLU A CA 1
ATOM 713 C C . GLU A 1 92 ? 3.583 1.771 -11.711 1.00 95.69 92 GLU A C 1
ATOM 715 O O . GLU A 1 92 ? 4.042 1.607 -12.842 1.00 95.69 92 GLU A O 1
ATOM 720 N N . TYR A 1 93 ? 4.017 1.080 -10.661 1.00 95.56 93 TYR A N 1
ATOM 721 C CA . TYR A 1 93 ? 5.053 0.050 -10.714 1.00 95.56 93 TYR A CA 1
ATOM 722 C C . TYR A 1 93 ? 4.459 -1.321 -10.400 1.00 95.56 93 TYR A C 1
ATOM 724 O O . TYR A 1 93 ? 3.740 -1.468 -9.415 1.00 95.56 93 TYR A O 1
ATOM 732 N N . TYR A 1 94 ? 4.794 -2.340 -11.190 1.00 95.44 94 TYR A N 1
ATOM 733 C CA . TYR A 1 94 ? 4.405 -3.716 -10.893 1.00 95.44 94 TYR A CA 1
ATOM 734 C C . TYR A 1 94 ? 5.384 -4.318 -9.889 1.00 95.44 94 TYR A C 1
ATOM 736 O O . TYR A 1 94 ? 6.591 -4.394 -10.138 1.00 95.44 94 TYR A O 1
ATOM 744 N N . VAL A 1 95 ? 4.884 -4.710 -8.723 1.00 96.38 95 VAL A N 1
ATOM 745 C CA . VAL A 1 95 ? 5.705 -5.075 -7.569 1.00 96.38 95 VAL A CA 1
ATOM 746 C C . VAL A 1 95 ? 5.574 -6.558 -7.247 1.00 96.38 95 VAL A C 1
ATOM 748 O O . VAL A 1 95 ? 4.477 -7.057 -7.015 1.00 96.38 95 VAL A O 1
ATOM 751 N N . LYS A 1 96 ? 6.722 -7.235 -7.122 1.00 95.31 96 LYS A N 1
ATOM 752 C CA . LYS A 1 96 ? 6.836 -8.536 -6.455 1.00 95.31 96 LYS A CA 1
ATOM 753 C C . LYS A 1 96 ? 6.975 -8.339 -4.955 1.00 95.31 96 LYS A C 1
ATOM 755 O O . LYS A 1 96 ? 7.904 -7.660 -4.511 1.00 95.31 96 LYS A O 1
ATOM 760 N N . TRP A 1 97 ? 6.111 -8.990 -4.187 1.00 96.06 97 TRP A N 1
ATOM 761 C CA . TRP A 1 97 ? 6.135 -8.972 -2.725 1.00 96.06 97 TRP A CA 1
ATOM 762 C C . TRP A 1 97 ? 6.938 -10.145 -2.162 1.00 96.06 97 TRP A C 1
ATOM 764 O O . TRP A 1 97 ? 6.894 -11.259 -2.683 1.00 96.06 97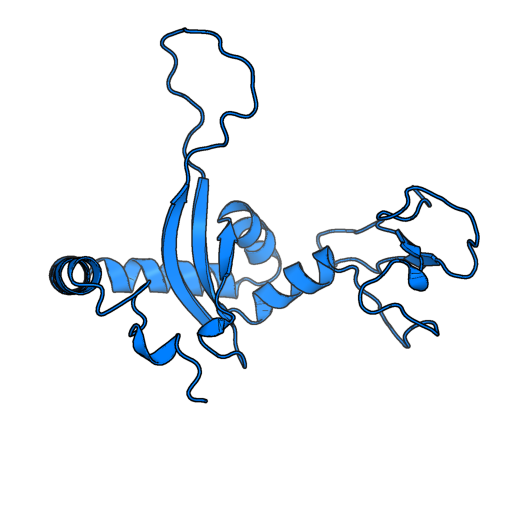 TRP A O 1
ATOM 774 N N . LYS A 1 98 ? 7.679 -9.892 -1.085 1.00 95.06 98 LYS A N 1
ATOM 775 C CA . LYS A 1 98 ? 8.501 -10.885 -0.400 1.00 95.06 98 LYS A CA 1
ATOM 776 C C . LYS A 1 98 ? 7.601 -11.927 0.253 1.00 95.06 98 LYS A C 1
ATOM 778 O O . LYS A 1 98 ? 6.677 -11.580 0.975 1.00 95.06 98 LYS A O 1
ATOM 783 N N . GLY A 1 99 ? 7.923 -13.200 0.038 1.00 94.31 99 GLY A N 1
ATOM 784 C CA . GLY A 1 99 ? 7.148 -14.316 0.590 1.00 94.31 99 GLY A CA 1
ATOM 785 C C . GLY A 1 99 ? 5.863 -14.625 -0.180 1.00 94.31 99 GLY A C 1
ATOM 786 O O . GLY A 1 99 ? 5.205 -15.606 0.144 1.00 94.31 99 GLY A O 1
ATOM 787 N N . GLU A 1 100 ?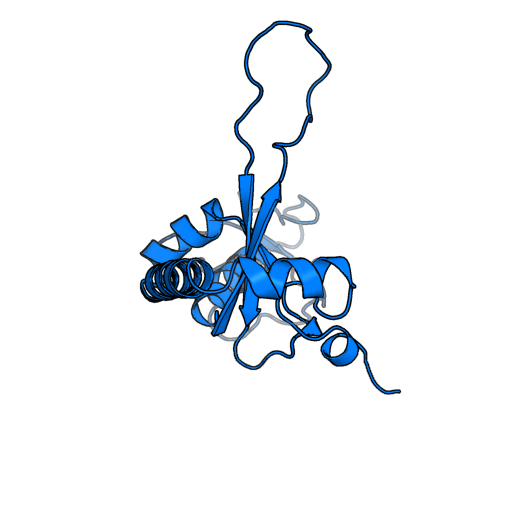 5.551 -13.854 -1.224 1.00 92.88 100 GLU A N 1
ATOM 788 C CA . GLU A 1 100 ? 4.392 -14.069 -2.081 1.00 92.88 100 GLU A CA 1
ATOM 789 C C . GLU A 1 100 ? 4.803 -14.613 -3.457 1.00 92.88 100 GLU A C 1
ATOM 791 O O . GLU A 1 100 ? 5.895 -14.346 -3.986 1.00 92.88 100 GLU A O 1
ATOM 796 N N . SER A 1 101 ? 3.904 -15.386 -4.064 1.00 92.19 101 SER A N 1
ATOM 797 C CA . SER A 1 101 ? 4.074 -15.857 -5.438 1.00 92.19 101 SER A CA 1
ATOM 798 C C . SER A 1 101 ? 3.906 -14.705 -6.438 1.00 92.19 101 SER A C 1
ATOM 800 O O . SER A 1 101 ? 3.481 -13.600 -6.094 1.00 92.19 101 SER A O 1
ATOM 802 N N . TYR A 1 102 ? 4.244 -14.949 -7.707 1.00 88.62 102 TYR A N 1
ATOM 803 C CA . TYR A 1 102 ? 4.080 -13.934 -8.752 1.00 88.62 102 TYR A CA 1
ATOM 804 C C . TYR A 1 102 ? 2.606 -13.573 -9.016 1.00 88.62 102 TYR A C 1
ATOM 806 O O . TYR A 1 102 ? 2.336 -12.453 -9.434 1.00 88.62 102 TYR A O 1
ATOM 814 N N . LEU A 1 103 ? 1.659 -14.449 -8.662 1.00 89.12 103 LEU A N 1
ATOM 815 C CA . LEU A 1 103 ? 0.214 -14.206 -8.772 1.00 89.12 103 LEU A CA 1
ATOM 816 C C . LEU A 1 103 ? -0.282 -13.051 -7.898 1.00 89.12 103 LEU A C 1
ATOM 818 O O . LEU A 1 103 ? -1.301 -12.439 -8.200 1.00 89.12 103 LEU A O 1
ATOM 822 N N . HIS A 1 104 ? 0.425 -12.754 -6.809 1.00 91.44 104 HIS A N 1
ATOM 823 C CA . HIS A 1 104 ? 0.052 -11.686 -5.882 1.00 91.44 104 HIS A CA 1
ATOM 824 C C . HIS A 1 104 ? 0.770 -10.369 -6.186 1.00 91.44 104 HIS A C 1
ATOM 826 O O . HIS A 1 104 ? 0.687 -9.431 -5.389 1.00 91.44 104 HIS A O 1
ATOM 832 N N . CYS A 1 105 ? 1.510 -10.293 -7.297 1.00 94.06 105 CYS A N 1
ATOM 833 C CA . CYS A 1 105 ? 2.116 -9.041 -7.725 1.00 94.06 105 CYS A CA 1
ATOM 834 C C . CYS A 1 105 ? 1.017 -8.036 -8.089 1.00 94.06 105 CYS A C 1
ATOM 836 O O . CYS A 1 105 ? -0.002 -8.392 -8.684 1.00 94.06 105 CYS A O 1
ATOM 838 N N . SER A 1 106 ? 1.224 -6.775 -7.729 1.00 94.75 106 SER A N 1
ATOM 839 C CA . SER A 1 106 ? 0.227 -5.714 -7.893 1.00 94.75 106 SER A CA 1
ATOM 840 C C . SER A 1 106 ? 0.849 -4.438 -8.446 1.00 94.75 106 SER A C 1
ATOM 842 O O . SER A 1 106 ? 2.063 -4.237 -8.372 1.00 94.75 106 SER A O 1
ATOM 844 N N . TRP A 1 107 ? 0.001 -3.601 -9.043 1.00 95.06 107 TRP A N 1
ATOM 845 C CA . TRP A 1 107 ? 0.367 -2.278 -9.533 1.00 95.06 107 TRP A CA 1
ATOM 846 C C . TRP A 1 107 ? 0.271 -1.258 -8.404 1.00 95.06 107 TRP A C 1
ATOM 848 O O . TRP A 1 107 ? -0.810 -1.011 -7.876 1.00 95.06 107 TRP A O 1
ATOM 858 N N . GLU A 1 108 ? 1.406 -0.663 -8.055 1.00 95.88 108 GLU A N 1
ATOM 859 C CA . GLU A 1 108 ? 1.527 0.297 -6.964 1.00 95.88 108 GLU A CA 1
ATOM 860 C C . GLU A 1 108 ? 1.819 1.702 -7.512 1.00 95.88 108 GLU A C 1
ATOM 862 O O . GLU A 1 108 ? 2.817 1.884 -8.220 1.00 95.88 108 GLU A O 1
ATOM 867 N N . PRO A 1 109 ? 1.001 2.720 -7.186 1.00 94.56 109 PRO A N 1
ATOM 868 C CA . PRO A 1 109 ? 1.226 4.086 -7.647 1.00 94.56 109 PRO A CA 1
ATOM 869 C C . PRO A 1 109 ? 2.556 4.670 -7.162 1.00 94.56 109 PRO A C 1
ATOM 871 O O . PRO A 1 109 ? 2.915 4.556 -5.986 1.00 94.56 109 PRO A O 1
ATOM 874 N N . GLU A 1 110 ? 3.262 5.383 -8.044 1.00 94.44 110 GLU A N 1
ATOM 875 C CA . GLU A 1 110 ? 4.519 6.069 -7.716 1.00 94.44 110 GLU A CA 1
ATOM 876 C C . GLU A 1 110 ? 4.337 7.073 -6.573 1.00 94.44 110 GLU A C 1
ATOM 878 O O . GLU A 1 110 ? 5.215 7.218 -5.722 1.00 94.44 110 GLU A O 1
ATOM 883 N N . GLU A 1 111 ? 3.177 7.726 -6.506 1.00 92.25 111 GLU A N 1
ATOM 884 C CA . GLU A 1 111 ? 2.835 8.657 -5.432 1.00 92.25 111 GLU A CA 1
ATOM 885 C C . GLU A 1 111 ? 2.823 7.969 -4.058 1.00 92.25 111 GLU A C 1
ATOM 887 O O . GLU A 1 111 ? 3.398 8.490 -3.096 1.00 92.25 111 GLU A O 1
ATOM 892 N N . GLU A 1 112 ? 2.212 6.784 -3.957 1.00 91.81 112 GLU A N 1
ATOM 893 C CA . GLU A 1 112 ? 2.178 6.006 -2.715 1.00 91.81 112 GLU A CA 1
ATOM 894 C C . GLU A 1 112 ? 3.562 5.439 -2.391 1.00 91.81 112 GLU A C 1
ATOM 896 O O . GLU A 1 112 ? 4.038 5.601 -1.265 1.00 91.81 112 GLU A O 1
ATOM 901 N N . MET A 1 113 ? 4.281 4.891 -3.376 1.00 92.19 113 MET A N 1
ATOM 902 C CA . MET A 1 113 ? 5.672 4.456 -3.187 1.00 92.19 113 MET A CA 1
ATOM 903 C C . MET A 1 113 ? 6.576 5.600 -2.708 1.00 92.19 113 MET A C 1
ATOM 905 O O . MET A 1 113 ? 7.432 5.397 -1.845 1.00 92.19 113 MET A O 1
ATOM 909 N N . GLY A 1 114 ? 6.381 6.813 -3.228 1.00 91.31 114 GLY A N 1
ATOM 910 C CA . GLY A 1 114 ? 7.116 8.016 -2.841 1.00 91.31 114 GLY A CA 1
ATOM 911 C C . GLY A 1 114 ? 6.818 8.459 -1.409 1.00 91.31 114 GLY A C 1
ATOM 912 O O . GLY A 1 114 ? 7.740 8.824 -0.671 1.00 91.31 114 GLY A O 1
ATOM 913 N N . LYS A 1 115 ? 5.555 8.368 -0.971 1.00 91.12 115 LYS A N 1
ATOM 914 C CA . LYS A 1 115 ? 5.175 8.574 0.439 1.00 91.12 115 LYS A CA 1
ATOM 915 C C . LYS A 1 115 ? 5.834 7.522 1.324 1.00 91.12 115 LYS A C 1
ATOM 917 O O . LYS A 1 115 ? 6.463 7.871 2.325 1.00 91.12 115 LYS A O 1
ATOM 922 N N . MET A 1 116 ? 5.747 6.254 0.929 1.00 92.94 116 MET A N 1
ATOM 923 C CA . MET A 1 116 ? 6.275 5.132 1.702 1.00 92.94 116 MET A CA 1
ATOM 924 C C . MET A 1 116 ? 7.803 5.112 1.741 1.00 92.94 116 MET A C 1
ATOM 926 O O . MET A 1 116 ? 8.364 4.686 2.745 1.00 92.94 116 MET A O 1
ATOM 930 N N . HIS A 1 117 ? 8.508 5.648 0.739 1.00 91.12 117 HIS A N 1
ATOM 931 C CA . HIS A 1 117 ? 9.971 5.767 0.759 1.00 91.12 117 HIS A CA 1
ATOM 932 C C . HIS A 1 117 ? 10.485 6.564 1.970 1.00 91.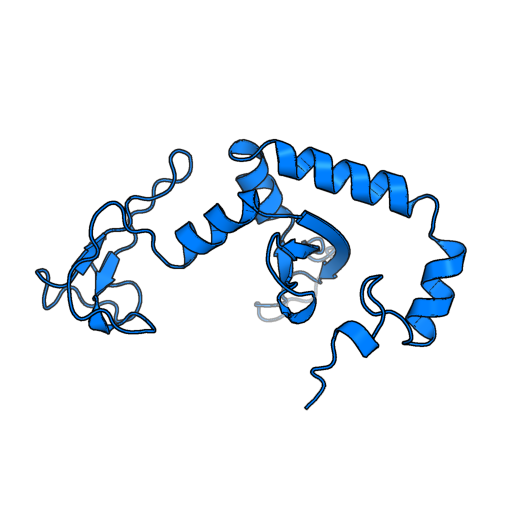12 117 HIS A C 1
ATOM 934 O O . HIS A 1 117 ? 11.557 6.253 2.494 1.00 91.12 117 HIS A O 1
ATOM 940 N N . LYS A 1 118 ? 9.717 7.547 2.459 1.00 89.00 118 LYS A N 1
ATOM 941 C CA . LYS A 1 118 ? 10.071 8.300 3.674 1.00 89.00 118 LYS A CA 1
ATOM 942 C C . LYS A 1 118 ? 10.100 7.410 4.921 1.00 89.00 118 LYS A C 1
ATOM 944 O O . LYS A 1 118 ? 10.881 7.672 5.828 1.00 89.00 118 LYS A O 1
ATOM 949 N N . MET A 1 119 ? 9.266 6.371 4.953 1.00 89.12 119 MET A N 1
ATOM 950 C CA . MET A 1 119 ? 9.179 5.398 6.046 1.00 89.12 119 MET A CA 1
ATOM 951 C C . MET A 1 119 ? 10.123 4.214 5.841 1.00 89.12 119 MET A C 1
ATOM 953 O O . MET A 1 119 ? 10.764 3.750 6.779 1.00 89.12 119 MET A O 1
ATOM 957 N N . PHE A 1 120 ? 10.239 3.755 4.597 1.00 92.69 120 PHE A N 1
ATOM 958 C CA . PHE A 1 120 ? 11.028 2.601 4.194 1.00 92.69 120 PHE A CA 1
ATOM 959 C C . PHE A 1 120 ? 12.034 3.031 3.111 1.00 92.69 120 PHE A C 1
ATOM 961 O O . PHE A 1 120 ? 11.773 2.894 1.909 1.00 92.69 120 PHE A O 1
ATOM 968 N N . PRO A 1 121 ? 13.224 3.538 3.494 1.00 91.25 121 PRO A N 1
ATOM 969 C CA . PRO A 1 121 ? 14.202 4.084 2.549 1.00 91.25 121 PRO A CA 1
ATOM 970 C C . PRO A 1 121 ? 14.620 3.115 1.433 1.00 91.25 121 PRO A C 1
ATOM 972 O O . PRO A 1 121 ? 14.939 3.547 0.324 1.00 91.25 121 PRO A O 1
ATOM 975 N N . ALA A 1 122 ? 14.547 1.806 1.696 1.00 94.00 122 ALA A N 1
ATOM 976 C CA . ALA A 1 122 ? 14.852 0.747 0.738 1.00 94.00 122 ALA A CA 1
ATOM 977 C C . ALA A 1 122 ? 13.997 0.796 -0.543 1.00 94.00 122 ALA A C 1
ATOM 979 O O . ALA A 1 122 ? 14.452 0.320 -1.582 1.00 94.00 122 ALA A O 1
ATOM 980 N N . ILE A 1 123 ? 12.792 1.379 -0.502 1.00 95.25 123 ILE A N 1
ATOM 981 C CA . ILE A 1 123 ? 11.902 1.490 -1.671 1.00 95.25 123 ILE A CA 1
ATOM 982 C C . ILE A 1 123 ? 12.591 2.241 -2.811 1.00 95.25 123 ILE A C 1
ATOM 984 O O . ILE A 1 123 ? 12.660 1.743 -3.934 1.00 95.25 123 ILE A O 1
ATOM 988 N N . LYS A 1 124 ? 13.195 3.398 -2.518 1.00 94.31 124 LYS A N 1
ATOM 989 C CA . LYS A 1 124 ? 13.898 4.198 -3.528 1.00 94.31 124 LYS A CA 1
ATOM 990 C C . LYS A 1 124 ? 15.080 3.451 -4.132 1.00 94.31 124 LYS A C 1
ATOM 992 O O . LYS A 1 124 ? 15.270 3.511 -5.340 1.00 94.31 124 LYS A O 1
ATOM 997 N N . ALA A 1 125 ? 15.835 2.707 -3.323 1.00 94.94 125 ALA A N 1
ATOM 998 C CA . ALA A 1 125 ? 16.943 1.898 -3.824 1.00 94.94 125 ALA A CA 1
ATOM 999 C C . ALA A 1 125 ? 16.463 0.800 -4.794 1.00 94.94 125 ALA A C 1
ATOM 1001 O O . ALA A 1 125 ? 17.115 0.544 -5.806 1.00 94.94 125 ALA A O 1
ATOM 1002 N N . LYS A 1 126 ? 15.303 0.182 -4.524 1.00 95.62 126 LYS A N 1
ATOM 1003 C CA . LYS A 1 126 ? 14.690 -0.826 -5.408 1.00 95.62 126 LYS A CA 1
ATOM 1004 C C . LYS A 1 126 ? 14.241 -0.211 -6.737 1.00 95.62 126 LYS A C 1
ATOM 1006 O O . LYS A 1 126 ? 14.566 -0.768 -7.782 1.00 95.62 126 LYS A O 1
ATOM 1011 N N . ILE A 1 127 ? 13.594 0.956 -6.704 1.00 94.75 127 ILE A N 1
ATOM 1012 C CA . ILE A 1 127 ? 13.181 1.696 -7.911 1.00 94.75 127 ILE A CA 1
ATOM 1013 C C . ILE A 1 127 ? 14.404 2.122 -8.736 1.00 94.75 127 ILE A C 1
ATOM 1015 O O . ILE A 1 127 ? 14.465 1.874 -9.936 1.00 94.75 127 ILE A O 1
ATOM 1019 N N . GLN A 1 128 ? 15.429 2.699 -8.103 1.00 93.81 128 GLN A N 1
ATOM 1020 C CA . GLN A 1 128 ? 16.667 3.094 -8.791 1.00 93.81 128 GLN A CA 1
ATOM 1021 C C . GLN A 1 128 ? 17.365 1.904 -9.458 1.00 93.81 128 GLN A C 1
ATOM 1023 O O . GLN A 1 128 ? 17.841 2.007 -10.588 1.00 93.81 128 GLN A O 1
ATOM 1028 N N . ARG A 1 129 ? 17.412 0.756 -8.771 1.00 93.81 129 ARG A N 1
ATOM 1029 C CA . ARG A 1 129 ? 17.970 -0.478 -9.330 1.00 93.81 129 ARG A CA 1
ATOM 1030 C C . ARG A 1 129 ? 17.172 -0.965 -10.539 1.00 93.81 129 ARG A C 1
ATOM 1032 O O . ARG A 1 129 ? 17.789 -1.406 -11.503 1.00 93.81 129 ARG A O 1
ATOM 1039 N N . PHE A 1 130 ? 15.843 -0.899 -10.485 1.00 93.06 130 PHE A N 1
ATOM 1040 C CA . PHE A 1 130 ? 14.973 -1.274 -11.599 1.00 93.06 130 PHE A CA 1
ATOM 1041 C C . PHE A 1 130 ? 15.296 -0.467 -12.862 1.00 93.06 130 PHE A C 1
ATOM 1043 O O . PHE A 1 130 ? 15.628 -1.066 -13.884 1.00 93.06 130 PHE A O 1
ATOM 1050 N N . TRP A 1 131 ? 15.323 0.865 -12.765 1.00 91.12 131 TRP A N 1
ATOM 1051 C CA . TRP A 1 131 ? 15.633 1.734 -13.906 1.00 91.12 131 TRP A CA 1
ATOM 1052 C C . TRP A 1 131 ? 17.017 1.451 -14.498 1.00 91.12 131 TRP A C 1
ATOM 1054 O O . TRP A 1 131 ? 17.136 1.237 -15.703 1.00 91.12 131 TRP A O 1
ATOM 1064 N N . LYS A 1 132 ? 18.041 1.306 -13.645 1.00 90.25 132 LYS A N 1
ATOM 1065 C CA . LYS A 1 132 ? 19.405 0.964 -14.081 1.00 90.25 132 LYS A CA 1
ATOM 1066 C C . LYS A 1 132 ? 19.472 -0.358 -14.856 1.00 90.25 132 LYS A C 1
ATOM 1068 O O . LYS A 1 132 ? 20.243 -0.480 -15.801 1.00 90.25 132 LYS A O 1
ATOM 1073 N N . LEU A 1 133 ? 18.714 -1.373 -14.434 1.00 85.69 133 LEU A N 1
ATOM 1074 C CA . LEU A 1 133 ? 18.699 -2.678 -15.104 1.00 85.69 133 LEU A CA 1
ATOM 1075 C C . LEU A 1 133 ? 17.866 -2.679 -16.389 1.00 85.69 133 LEU A C 1
ATOM 1077 O O . LEU A 1 133 ? 18.089 -3.539 -17.238 1.00 85.69 133 LEU A O 1
ATOM 1081 N N . ARG A 1 134 ? 16.887 -1.780 -16.513 1.00 79.38 134 ARG A N 1
ATOM 1082 C CA . ARG A 1 134 ? 15.998 -1.701 -17.677 1.00 79.38 134 ARG A CA 1
ATOM 1083 C C . ARG A 1 134 ? 16.643 -0.970 -18.847 1.00 79.38 134 ARG A C 1
ATOM 1085 O O . ARG A 1 134 ? 16.473 -1.395 -19.982 1.00 79.38 134 ARG A O 1
ATOM 1092 N N . GLU A 1 135 ? 17.434 0.071 -18.587 1.00 72.19 135 GLU A N 1
ATOM 1093 C CA . GLU A 1 135 ? 18.212 0.768 -19.626 1.00 72.19 135 GLU A CA 1
ATOM 1094 C C . GLU A 1 135 ? 19.088 -0.194 -20.453 1.00 72.19 135 GLU A C 1
ATOM 1096 O O . GLU A 1 135 ? 19.287 0.033 -21.641 1.00 72.19 135 GLU A O 1
ATOM 1101 N N . GLY A 1 136 ? 19.541 -1.306 -19.861 1.00 63.09 136 GLY A N 1
ATOM 1102 C CA . GLY A 1 136 ? 20.325 -2.338 -20.547 1.00 63.09 136 GLY A CA 1
ATOM 1103 C C . GLY A 1 136 ? 19.533 -3.441 -21.267 1.00 63.09 136 GLY A C 1
ATOM 1104 O O . GLY A 1 136 ? 20.157 -4.224 -21.971 1.00 63.09 136 GLY A O 1
ATOM 1105 N N . ARG A 1 137 ? 18.202 -3.537 -21.100 1.00 63.31 137 ARG A N 1
ATOM 1106 C CA . ARG A 1 137 ? 17.366 -4.661 -21.595 1.00 63.31 137 ARG A CA 1
ATOM 1107 C C . ARG A 1 137 ? 16.335 -4.284 -22.669 1.00 63.31 137 ARG A C 1
ATOM 1109 O O . ARG A 1 137 ? 15.641 -5.150 -23.187 1.00 63.31 137 ARG A O 1
ATOM 1116 N N . GLN A 1 138 ? 16.258 -3.005 -23.047 1.00 61.09 138 GLN A N 1
ATOM 1117 C CA . GLN A 1 138 ? 15.161 -2.454 -23.858 1.00 61.09 138 GLN A CA 1
ATOM 1118 C C . GLN A 1 138 ? 14.954 -3.044 -25.269 1.00 61.09 138 GLN A C 1
ATOM 1120 O O . GLN A 1 138 ? 13.916 -2.744 -25.859 1.00 61.09 138 GLN A O 1
ATOM 1125 N N . ALA A 1 139 ? 15.903 -3.799 -25.831 1.00 57.69 139 ALA A N 1
ATOM 1126 C CA . ALA A 1 139 ? 15.780 -4.350 -27.185 1.00 57.69 139 ALA A CA 1
ATOM 1127 C C . ALA A 1 139 ? 15.168 -5.764 -27.205 1.00 57.69 139 ALA A C 1
ATOM 1129 O O . ALA A 1 139 ? 14.234 -5.996 -27.958 1.00 57.69 139 ALA A O 1
ATOM 1130 N N . GLU A 1 140 ? 15.645 -6.677 -26.353 1.00 58.50 140 GLU A N 1
ATOM 1131 C CA . GLU A 1 140 ? 15.225 -8.091 -26.349 1.00 58.50 140 GLU A CA 1
ATOM 1132 C C . GLU A 1 140 ? 13.902 -8.320 -25.593 1.00 58.50 140 GLU A C 1
ATOM 1134 O O . GLU A 1 140 ? 13.088 -9.140 -26.008 1.00 58.50 140 GLU A O 1
ATOM 1139 N N . GLU A 1 141 ? 13.635 -7.568 -24.514 1.00 61.25 141 GLU A N 1
ATOM 1140 C CA . GLU A 1 141 ? 12.388 -7.714 -23.737 1.00 61.25 141 GLU A CA 1
ATOM 1141 C C . GLU A 1 141 ? 11.150 -7.220 -24.504 1.00 61.25 141 GLU A C 1
ATOM 1143 O O . GLU A 1 141 ? 10.085 -7.808 -24.351 1.00 61.25 141 GLU A O 1
ATOM 1148 N N . ARG A 1 142 ? 11.274 -6.201 -25.374 1.00 58.56 142 ARG A N 1
ATOM 1149 C CA . ARG A 1 142 ? 10.131 -5.700 -26.167 1.00 58.56 142 ARG A CA 1
ATOM 1150 C C . ARG A 1 142 ? 9.602 -6.746 -27.145 1.00 58.56 142 ARG A C 1
ATOM 1152 O O . ARG A 1 142 ? 8.394 -6.881 -27.279 1.00 58.56 142 ARG A O 1
ATOM 1159 N N . GLU A 1 143 ? 10.494 -7.487 -27.799 1.00 61.78 143 GLU A N 1
ATOM 1160 C CA . GLU A 1 143 ? 10.114 -8.519 -28.772 1.00 61.78 143 GLU A CA 1
ATOM 1161 C C . GLU A 1 143 ? 9.453 -9.726 -28.075 1.00 61.78 143 GLU A C 1
ATOM 1163 O O . GLU A 1 143 ? 8.457 -10.260 -28.562 1.00 61.78 143 GLU A O 1
ATOM 1168 N N . ALA A 1 144 ? 9.934 -10.104 -26.883 1.00 61.72 144 ALA A N 1
ATOM 1169 C CA . ALA A 1 144 ? 9.352 -11.183 -26.078 1.00 61.72 144 ALA A CA 1
ATOM 1170 C C . ALA A 1 144 ? 8.018 -10.801 -25.394 1.00 61.72 144 ALA A C 1
ATOM 1172 O O . ALA A 1 144 ? 7.131 -11.649 -25.249 1.00 61.72 144 ALA A O 1
ATOM 1173 N N . GLU A 1 145 ? 7.850 -9.536 -24.987 1.00 63.19 145 GLU A N 1
ATOM 1174 C CA . GLU A 1 145 ? 6.578 -9.003 -24.470 1.00 63.19 145 GLU A CA 1
ATOM 1175 C C . GLU A 1 145 ? 5.519 -8.888 -25.577 1.00 63.19 145 GLU A C 1
ATOM 1177 O O . GLU A 1 145 ? 4.367 -9.261 -25.357 1.00 63.19 145 GLU A O 1
ATOM 1182 N N . GLU A 1 146 ? 5.894 -8.456 -26.789 1.00 62.38 146 GLU A N 1
ATOM 1183 C CA . GLU A 1 146 ? 4.992 -8.442 -27.955 1.00 62.38 146 GLU A CA 1
ATOM 1184 C C . GLU A 1 146 ? 4.540 -9.855 -28.364 1.00 62.38 146 GLU A C 1
ATOM 1186 O O . GLU A 1 146 ? 3.407 -10.034 -28.816 1.00 62.38 146 GLU A O 1
ATOM 1191 N N . ALA A 1 147 ? 5.380 -10.872 -28.150 1.00 70.19 147 ALA A N 1
ATOM 1192 C CA . ALA A 1 147 ? 5.035 -12.278 -28.367 1.00 70.19 147 ALA A CA 1
ATOM 1193 C C . ALA A 1 147 ? 4.129 -12.879 -27.268 1.00 70.19 147 ALA A C 1
ATOM 1195 O O . ALA A 1 147 ? 3.648 -14.003 -27.423 1.00 70.19 147 ALA A O 1
ATOM 1196 N N . GLY A 1 148 ? 3.885 -12.158 -26.164 1.00 67.81 148 GLY A N 1
ATOM 1197 C CA . GLY A 1 148 ? 3.066 -12.623 -25.036 1.00 67.81 148 GLY A CA 1
ATOM 1198 C C . GLY A 1 148 ? 3.705 -13.737 -24.196 1.00 67.81 148 GLY A C 1
ATOM 1199 O O . GLY A 1 148 ? 3.036 -14.345 -23.359 1.00 67.81 148 GLY A O 1
ATOM 1200 N N . GLU A 1 149 ? 4.992 -14.019 -24.402 1.00 75.19 149 GLU A N 1
ATOM 1201 C CA . GLU A 1 149 ? 5.739 -15.043 -23.661 1.00 75.19 149 GLU A CA 1
ATOM 1202 C C . GLU A 1 149 ? 6.069 -14.568 -22.234 1.00 75.19 149 GLU A C 1
ATOM 1204 O O . GLU A 1 149 ? 6.076 -15.354 -21.282 1.00 75.19 149 GLU A O 1
ATOM 1209 N N . TYR A 1 150 ? 6.250 -13.254 -22.068 1.00 67.25 150 TYR A N 1
ATOM 1210 C CA . TYR A 1 150 ? 6.490 -12.601 -20.786 1.00 67.25 150 TYR A CA 1
ATOM 1211 C C . TYR A 1 150 ? 5.457 -11.503 -20.532 1.00 67.25 150 TYR A C 1
ATOM 1213 O O . TYR A 1 150 ? 5.170 -10.678 -21.393 1.00 67.25 150 TYR A O 1
ATOM 1221 N N . ILE A 1 151 ? 4.919 -11.480 -19.315 1.00 74.69 151 ILE A N 1
ATOM 1222 C CA . ILE A 1 151 ? 4.020 -10.447 -18.807 1.00 74.69 151 ILE A CA 1
ATOM 1223 C C . ILE A 1 151 ? 4.769 -9.736 -17.677 1.00 74.69 151 ILE A C 1
ATOM 1225 O O . ILE A 1 151 ? 5.078 -10.346 -16.652 1.00 74.69 151 ILE A O 1
ATOM 1229 N N . HIS A 1 152 ? 5.104 -8.457 -17.868 1.00 78.00 152 HIS A N 1
ATOM 1230 C CA . HIS A 1 152 ? 5.848 -7.639 -16.894 1.00 78.00 152 HIS A CA 1
ATOM 1231 C C . HIS A 1 152 ? 7.222 -8.225 -16.524 1.00 78.00 152 HIS A C 1
ATOM 1233 O O . HIS A 1 152 ? 7.613 -8.251 -15.352 1.00 78.00 152 HIS A O 1
ATOM 1239 N N . GLY A 1 153 ? 7.937 -8.774 -17.512 1.00 66.56 153 GLY A N 1
ATOM 1240 C CA . GLY A 1 153 ? 9.214 -9.468 -17.304 1.00 66.56 153 GLY A CA 1
ATOM 1241 C C . GLY A 1 153 ? 9.116 -10.782 -16.512 1.00 66.56 153 GLY A C 1
ATOM 1242 O O . GLY A 1 153 ? 10.133 -11.295 -16.038 1.00 66.56 153 GLY A O 1
ATOM 1243 N N . VAL A 1 154 ? 7.908 -11.330 -16.342 1.00 69.12 154 VAL A N 1
ATOM 1244 C CA . VAL A 1 154 ? 7.640 -12.636 -15.723 1.00 69.12 154 VAL A CA 1
ATOM 1245 C C . VAL A 1 154 ? 7.109 -13.576 -16.795 1.00 69.12 154 VAL A C 1
ATOM 1247 O O . VAL A 1 154 ? 6.206 -13.211 -17.538 1.00 69.12 154 VAL A O 1
ATOM 1250 N N . HIS A 1 155 ? 7.662 -14.785 -16.884 1.00 70.25 155 HIS A N 1
ATOM 1251 C CA . HIS A 1 155 ? 7.193 -15.769 -17.857 1.00 70.25 155 HIS A CA 1
ATOM 1252 C C . HIS A 1 155 ? 5.711 -16.087 -17.611 1.00 70.25 155 HIS A C 1
ATOM 1254 O O . HIS A 1 155 ? 5.322 -16.349 -16.469 1.00 70.25 155 HIS A O 1
ATOM 1260 N N . SER A 1 156 ? 4.890 -16.065 -18.663 1.00 74.44 156 SER A N 1
ATOM 1261 C CA . SER A 1 156 ? 3.427 -16.179 -18.556 1.00 74.44 156 SER A CA 1
ATOM 1262 C C . SER A 1 156 ? 2.974 -17.453 -17.832 1.00 74.44 156 SER A C 1
ATOM 1264 O O . SER A 1 156 ? 2.056 -17.394 -17.017 1.00 74.44 156 SER A O 1
ATOM 1266 N N . SER A 1 157 ? 3.690 -18.572 -17.998 1.00 72.06 157 SER A N 1
ATOM 1267 C CA . SER A 1 157 ? 3.386 -19.828 -17.288 1.00 72.06 157 SER A CA 1
ATOM 1268 C C . SER A 1 157 ? 3.541 -19.759 -15.762 1.00 72.06 157 SER A C 1
ATOM 1270 O O . SER A 1 157 ? 2.976 -20.583 -15.052 1.00 72.06 157 SER A O 1
ATOM 1272 N N . TRP A 1 158 ? 4.278 -18.786 -15.214 1.00 69.56 158 TRP A N 1
ATOM 1273 C CA . TRP A 1 158 ? 4.395 -18.601 -13.757 1.00 69.56 158 TRP A CA 1
ATOM 1274 C C . TRP A 1 158 ? 3.202 -17.848 -13.158 1.00 69.56 158 TRP A C 1
ATOM 1276 O O . TRP A 1 158 ? 3.120 -17.688 -11.937 1.00 69.56 158 TRP A O 1
ATOM 1286 N N . LEU A 1 159 ? 2.300 -17.367 -14.016 1.00 72.19 159 LEU A N 1
ATOM 1287 C CA . LEU A 1 159 ? 1.032 -16.742 -13.656 1.00 72.19 159 LEU A CA 1
ATOM 1288 C C . LEU A 1 159 ? -0.149 -17.716 -13.799 1.00 72.19 159 LEU A C 1
ATOM 1290 O O . LEU A 1 159 ? -1.300 -17.325 -13.607 1.00 72.19 159 LEU A O 1
ATOM 1294 N N . GLU A 1 160 ? 0.121 -18.986 -14.099 1.00 74.00 160 GLU A N 1
ATOM 1295 C CA . GLU A 1 160 ? -0.879 -20.046 -14.150 1.00 74.00 160 GLU A CA 1
ATOM 1296 C C . GLU A 1 160 ? -0.829 -20.886 -12.866 1.00 74.00 160 GLU A C 1
ATOM 1298 O O . GLU A 1 160 ? 0.233 -21.147 -12.301 1.00 74.00 160 GLU A O 1
ATOM 1303 N N . VAL A 1 161 ? -1.998 -21.309 -12.378 1.00 68.69 161 VAL A N 1
ATOM 1304 C CA . VAL A 1 161 ? -2.099 -22.272 -11.274 1.00 68.69 161 VAL A CA 1
ATOM 1305 C C . VAL A 1 161 ? -2.242 -23.660 -11.890 1.00 68.69 161 VAL A C 1
ATOM 1307 O O . VAL A 1 161 ? -3.288 -23.958 -12.470 1.00 68.69 161 VAL A O 1
ATOM 1310 N N . GLU A 1 162 ? -1.216 -24.505 -11.763 1.00 60.97 162 GLU A N 1
ATOM 1311 C CA . GLU A 1 162 ? -1.336 -25.931 -12.089 1.00 60.97 162 GLU A CA 1
ATOM 1312 C C . GLU A 1 162 ? -2.395 -26.556 -11.163 1.00 60.97 162 GLU A C 1
ATOM 1314 O O . GLU A 1 162 ? -2.297 -26.460 -9.937 1.00 60.97 162 GLU A O 1
ATOM 1319 N N . ARG A 1 163 ? -3.456 -27.110 -11.759 1.00 51.03 163 ARG A N 1
ATOM 1320 C CA . ARG A 1 163 ? -4.575 -27.745 -11.049 1.00 51.03 163 ARG A CA 1
ATOM 1321 C C . ARG A 1 163 ? -4.314 -29.217 -10.776 1.00 51.03 163 ARG A C 1
ATOM 1323 O O . ARG A 1 163 ? -3.765 -29.881 -11.681 1.00 51.03 163 ARG A O 1
#

InterPro domains:
  IPR000953 Chromo/chromo shadow domain [PS50013] (60-142)
  IPR000953 Chromo/chromo shadow domain [SM00298] (58-131)
  IPR001965 Zinc finger, PHD-type [SM00249] (3-54)
  IPR013083 Zinc finger, RING/FYVE/PHD-type [G3DSA:3.30.40.10] (1-55)
  IPR016197 Chromo-like domain superfamily [SSF54160] (25-133)
  IPR019787 Zinc finger, PHD-finger [PF00628] (4-53)
  IPR019787 Zinc finger, PHD-finger [PS50016] (1-56)
  IPR023779 Chromo domain, conserved site [PS00598] (93-113)
  IPR023780 Chromo domain [PF00385] (62-131)

pLDDT: mean 84.14, std 13.42, range [46.62, 96.38]